Protein AF-L7ZWC0-F1 (afdb_monomer_lite)

Foldseek 3Di:
DDDPPPDPDPPPDPPPPPPPQCQDLVNNQVVLVVVVCVVCVVVLVVLLVVLQVPDDVVQVVVCVVVVQDDVSCCVVPSVLSCLVSVLVVVLVCLLCVLVDDDSCCPRHLCDDVNSNPGLVSVLCCCVPVVVNNVVSVVSVVVSVVVSVVSSVVSNVVSVVVSVVVVSD

Structure (mmCIF, N/CA/C/O backbone):
data_AF-L7ZWC0-F1
#
_entry.id   AF-L7ZWC0-F1
#
loop_
_atom_site.group_PDB
_atom_site.id
_atom_site.type_symbol
_atom_site.label_atom_id
_atom_site.label_alt_id
_atom_site.label_comp_id
_atom_site.label_asym_id
_atom_site.label_entity_id
_atom_site.label_seq_id
_atom_site.pdbx_PDB_ins_code
_atom_site.Cartn_x
_atom_site.Cartn_y
_atom_site.Cartn_z
_atom_site.occupancy
_atom_site.B_iso_or_equiv
_atom_site.auth_seq_id
_atom_site.auth_comp_id
_atom_site.auth_asym_id
_atom_site.auth_atom_id
_atom_site.pdbx_PDB_model_num
ATOM 1 N N . MET A 1 1 ? 45.511 -43.272 -26.859 1.00 45.94 1 MET A N 1
ATOM 2 C CA . MET A 1 1 ? 45.514 -43.231 -25.385 1.00 45.94 1 MET A CA 1
ATOM 3 C C . MET A 1 1 ? 44.633 -42.045 -24.995 1.00 45.94 1 MET A C 1
ATOM 5 O O . MET A 1 1 ? 45.103 -40.927 -25.034 1.00 45.94 1 MET A O 1
ATOM 9 N N . LEU A 1 2 ? 43.333 -42.324 -24.818 1.00 49.31 2 LEU A N 1
ATOM 10 C CA . LEU A 1 2 ? 42.259 -41.538 -24.176 1.00 49.31 2 LEU A CA 1
ATOM 11 C C . LEU A 1 2 ? 42.165 -40.012 -24.432 1.00 49.31 2 LEU A C 1
ATOM 13 O O . LEU A 1 2 ? 42.632 -39.216 -23.623 1.00 49.31 2 LEU A O 1
ATOM 17 N N . ASP A 1 3 ? 41.422 -39.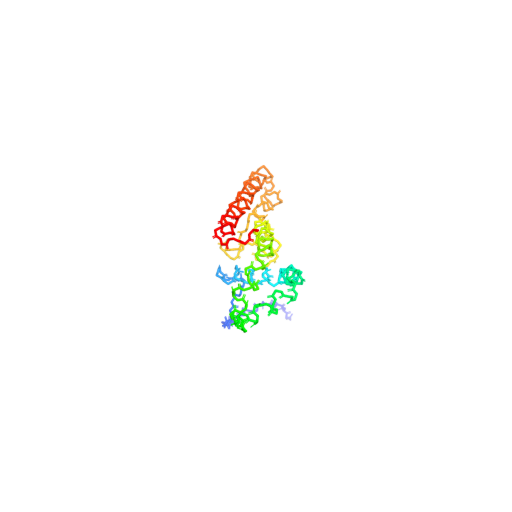625 -25.478 1.00 52.34 3 ASP A N 1
ATOM 18 C CA . ASP A 1 3 ? 40.768 -38.308 -25.572 1.00 52.34 3 ASP A CA 1
ATOM 19 C C . ASP A 1 3 ? 39.573 -38.259 -24.606 1.00 52.34 3 ASP A C 1
ATOM 21 O O . ASP A 1 3 ? 38.519 -38.854 -24.845 1.00 52.34 3 ASP A O 1
ATOM 25 N N . GLY A 1 4 ? 39.744 -37.557 -23.487 1.00 59.38 4 GLY A N 1
ATOM 26 C CA . GLY A 1 4 ? 38.709 -37.310 -22.483 1.00 59.38 4 GLY A CA 1
ATOM 27 C C . GLY A 1 4 ? 37.759 -36.183 -22.885 1.00 59.38 4 GLY A C 1
ATOM 28 O O . GLY A 1 4 ? 37.681 -35.166 -22.200 1.00 59.38 4 GLY A O 1
ATOM 29 N N . HIS A 1 5 ? 37.027 -36.345 -23.988 1.00 58.81 5 HIS A N 1
ATOM 30 C CA . HIS A 1 5 ? 35.880 -35.491 -24.296 1.00 58.81 5 HIS A CA 1
ATOM 31 C C . HIS A 1 5 ? 34.709 -35.850 -23.374 1.00 58.81 5 HIS A C 1
ATOM 33 O O . HIS A 1 5 ? 33.893 -36.714 -23.692 1.00 58.81 5 HIS A O 1
ATOM 39 N N . ILE A 1 6 ? 34.615 -35.166 -22.232 1.00 62.78 6 ILE A N 1
ATOM 40 C CA . ILE A 1 6 ? 33.418 -35.173 -21.387 1.00 62.78 6 ILE A CA 1
ATOM 41 C C . ILE A 1 6 ? 32.314 -34.453 -22.169 1.00 62.78 6 ILE A C 1
ATOM 43 O O . ILE A 1 6 ? 32.223 -33.226 -22.167 1.00 62.78 6 ILE A O 1
ATOM 47 N N . ARG A 1 7 ? 31.494 -35.213 -22.898 1.00 62.50 7 ARG A N 1
ATOM 48 C CA . ARG A 1 7 ? 30.218 -34.705 -23.407 1.00 62.50 7 ARG A CA 1
ATOM 49 C C . ARG A 1 7 ? 29.280 -34.606 -22.201 1.00 62.50 7 ARG A C 1
ATOM 51 O O . ARG A 1 7 ? 29.135 -35.614 -21.512 1.00 62.50 7 ARG A O 1
ATOM 58 N N . PRO A 1 8 ? 28.664 -33.449 -21.908 1.00 58.84 8 PRO A N 1
ATOM 59 C CA . PRO A 1 8 ? 27.630 -33.403 -20.887 1.00 58.84 8 PRO A CA 1
ATOM 60 C C . PRO A 1 8 ? 26.494 -34.318 -21.342 1.00 58.84 8 PRO A C 1
ATOM 62 O O . PRO A 1 8 ? 25.958 -34.163 -22.441 1.00 58.84 8 PRO A O 1
ATOM 65 N N . GLU A 1 9 ? 26.182 -35.318 -20.529 1.00 62.06 9 GLU A N 1
ATOM 66 C CA . GLU A 1 9 ? 25.083 -36.227 -20.818 1.00 62.06 9 GLU A CA 1
ATOM 67 C C . GLU A 1 9 ? 23.778 -35.421 -20.776 1.00 62.06 9 GLU A C 1
ATOM 69 O O . GLU A 1 9 ? 23.578 -34.637 -19.840 1.00 62.06 9 GLU A O 1
ATOM 74 N N . PRO A 1 10 ? 22.892 -35.540 -21.781 1.00 53.34 10 PRO A N 1
ATOM 75 C CA . PRO A 1 10 ? 21.599 -34.888 -21.712 1.00 53.34 10 PRO A CA 1
ATOM 76 C C . PRO A 1 10 ? 20.858 -35.486 -20.518 1.00 53.34 10 PRO A C 1
ATOM 78 O O . PRO A 1 10 ? 20.607 -36.689 -20.475 1.00 53.34 10 PRO A O 1
ATOM 81 N N . ILE A 1 11 ? 20.527 -34.648 -19.537 1.00 63.44 11 ILE A N 1
ATOM 82 C CA . ILE A 1 11 ? 19.672 -35.008 -18.402 1.00 63.44 11 ILE A CA 1
ATOM 83 C C . ILE A 1 11 ? 18.266 -35.278 -18.950 1.00 63.44 11 ILE A C 1
ATOM 85 O O . ILE A 1 11 ? 17.388 -34.416 -18.970 1.00 63.44 11 ILE A O 1
ATOM 89 N N . VAL A 1 12 ? 18.074 -36.482 -19.482 1.00 58.91 12 VAL A N 1
ATOM 90 C CA . VAL A 1 12 ? 16.787 -36.990 -19.936 1.00 58.91 12 VAL A CA 1
ATOM 91 C C . VAL A 1 12 ? 15.932 -37.221 -18.695 1.00 58.91 12 VAL A C 1
ATOM 93 O O . VAL A 1 12 ? 16.224 -38.088 -17.877 1.00 58.91 12 VAL A O 1
ATOM 96 N N . GLY A 1 13 ? 14.847 -36.455 -18.574 1.00 51.81 13 GLY A N 1
ATOM 97 C CA . GLY A 1 13 ? 13.692 -36.879 -17.785 1.00 51.81 13 GLY A CA 1
ATOM 98 C C . GLY A 1 13 ? 13.597 -36.382 -16.344 1.00 51.81 13 GLY A C 1
ATOM 99 O O . GLY A 1 13 ? 13.128 -37.129 -15.492 1.00 51.81 13 GLY A O 1
ATOM 100 N N . GLN A 1 14 ? 13.901 -35.114 -16.054 1.00 55.41 14 GLN A N 1
ATOM 101 C CA . GLN A 1 14 ? 13.275 -34.476 -14.890 1.00 55.41 14 GLN A CA 1
ATOM 102 C C . GLN A 1 14 ? 11.892 -33.957 -15.296 1.00 55.41 14 GLN A C 1
ATOM 104 O O . GLN A 1 14 ? 11.687 -32.766 -15.512 1.00 55.41 14 GLN A O 1
ATOM 109 N N . HIS A 1 15 ? 10.913 -34.861 -15.392 1.00 51.81 15 HIS A N 1
ATOM 110 C CA . HIS A 1 15 ? 9.510 -34.471 -15.263 1.00 51.81 15 HIS A CA 1
ATOM 111 C C . HIS A 1 15 ? 9.322 -34.045 -13.801 1.00 51.81 15 HIS A C 1
ATOM 113 O O . HIS A 1 15 ? 8.852 -34.802 -12.952 1.00 51.81 15 HIS A O 1
ATOM 119 N N . ARG A 1 16 ? 9.821 -32.850 -13.462 1.00 57.97 16 ARG A N 1
ATOM 120 C CA . ARG A 1 16 ? 9.530 -32.213 -12.190 1.00 57.97 16 ARG A CA 1
ATOM 121 C C . ARG A 1 16 ? 8.029 -31.958 -12.217 1.00 57.97 16 ARG A C 1
ATOM 123 O O . ARG A 1 16 ? 7.577 -30.956 -12.749 1.00 57.97 16 ARG A O 1
ATOM 130 N N . ILE A 1 17 ? 7.269 -32.834 -11.569 1.00 59.81 17 ILE A N 1
ATOM 131 C CA . ILE A 1 17 ? 6.029 -32.473 -10.866 1.00 59.81 17 ILE A CA 1
ATOM 132 C C . ILE A 1 17 ? 6.382 -31.498 -9.727 1.00 59.81 17 ILE A C 1
ATOM 134 O O . ILE A 1 17 ? 6.128 -31.733 -8.552 1.00 59.81 17 ILE A O 1
ATOM 138 N N . GLY A 1 18 ? 7.086 -30.426 -10.077 1.00 68.25 18 GLY A N 1
ATOM 139 C CA . GLY A 1 18 ? 7.444 -29.315 -9.231 1.00 68.25 18 GLY A CA 1
ATOM 140 C C . GLY A 1 18 ? 6.614 -28.153 -9.722 1.00 68.25 18 GLY A C 1
ATOM 141 O O . GLY A 1 18 ? 6.692 -27.787 -10.891 1.00 68.25 18 GLY A O 1
ATOM 142 N N . ILE A 1 19 ? 5.784 -27.618 -8.837 1.00 80.50 19 ILE A N 1
ATOM 143 C CA . ILE A 1 19 ? 5.064 -26.379 -9.097 1.00 80.50 19 ILE A CA 1
ATOM 144 C C . ILE A 1 19 ? 6.115 -25.309 -9.399 1.00 80.50 19 ILE A C 1
ATOM 146 O O . ILE A 1 19 ? 6.977 -25.037 -8.561 1.00 80.50 19 ILE A O 1
ATOM 150 N N . ASP A 1 20 ? 6.068 -24.743 -10.603 1.00 86.88 20 ASP A N 1
ATOM 151 C CA . ASP A 1 20 ? 6.947 -23.643 -10.977 1.00 86.88 20 ASP A CA 1
ATOM 152 C C . ASP A 1 20 ? 6.372 -22.326 -10.445 1.00 86.88 20 ASP A C 1
ATOM 154 O O . ASP A 1 20 ? 5.512 -21.688 -11.055 1.00 86.88 20 ASP A O 1
ATOM 158 N N . TRP A 1 21 ? 6.817 -21.963 -9.244 1.00 86.88 21 TRP A N 1
ATOM 159 C CA . TRP A 1 21 ? 6.326 -20.808 -8.497 1.00 86.88 21 TRP A CA 1
ATOM 160 C C . TRP A 1 21 ? 6.627 -19.466 -9.169 1.00 86.88 21 TRP A C 1
ATOM 162 O O . TRP A 1 21 ? 5.859 -18.526 -8.987 1.00 86.88 21 TRP A O 1
ATOM 172 N N . LEU A 1 22 ? 7.728 -19.371 -9.923 1.00 89.00 22 LEU A N 1
ATOM 173 C CA . LEU A 1 22 ? 8.187 -18.125 -10.552 1.00 89.00 22 LEU A CA 1
ATOM 174 C C . LEU A 1 22 ? 8.125 -18.168 -12.082 1.00 89.00 22 LEU A C 1
ATOM 176 O O . LEU A 1 22 ? 8.073 -17.114 -12.700 1.00 89.00 22 LEU A O 1
ATOM 180 N N . GLY A 1 23 ? 8.100 -19.350 -12.698 1.00 87.75 23 GLY A N 1
ATOM 181 C CA . GLY A 1 23 ? 7.947 -19.524 -14.145 1.00 87.75 23 GLY A CA 1
ATOM 182 C C . GLY A 1 23 ? 6.500 -19.686 -14.617 1.00 87.75 23 GLY A C 1
ATOM 183 O O . GLY A 1 23 ? 6.269 -19.862 -15.810 1.00 87.75 23 GLY A O 1
ATOM 184 N N . SER A 1 24 ? 5.510 -19.581 -13.721 1.00 90.38 24 SER A N 1
ATOM 185 C CA . SER A 1 24 ? 4.086 -19.534 -14.082 1.00 90.38 24 SER A CA 1
ATOM 186 C C . SER A 1 24 ? 3.538 -18.097 -14.072 1.00 90.38 24 SER A C 1
ATOM 188 O O . SER A 1 24 ? 3.678 -17.415 -13.053 1.00 90.38 24 SER A O 1
ATOM 190 N N . PRO A 1 25 ? 2.836 -17.642 -15.133 1.00 91.38 25 PRO A N 1
ATOM 191 C CA . PRO A 1 25 ? 2.275 -16.285 -15.218 1.00 91.38 25 PRO A CA 1
ATOM 192 C C . PRO A 1 25 ? 1.164 -16.027 -14.197 1.00 91.38 25 PRO A C 1
ATOM 194 O O . PRO A 1 25 ? 0.797 -14.884 -13.948 1.00 91.38 25 PRO A O 1
ATOM 197 N N . ILE A 1 26 ? 0.636 -17.081 -13.574 1.00 91.44 26 ILE A N 1
ATOM 198 C CA . ILE A 1 26 ? -0.375 -16.972 -12.520 1.00 91.44 26 ILE A CA 1
ATOM 199 C C . ILE A 1 26 ? 0.284 -17.003 -11.140 1.00 91.44 26 ILE A C 1
ATOM 201 O O . ILE A 1 26 ? -0.086 -16.229 -10.259 1.00 91.44 26 ILE A O 1
ATOM 205 N N . LEU A 1 27 ? 1.261 -17.890 -10.927 1.00 93.44 27 LEU A N 1
ATOM 206 C CA . LEU A 1 27 ? 1.855 -18.076 -9.600 1.00 93.44 27 LEU A CA 1
ATOM 207 C C . LEU A 1 27 ? 2.877 -16.991 -9.263 1.00 93.44 27 LEU A C 1
ATOM 209 O O . LEU A 1 27 ? 2.895 -16.526 -8.127 1.00 93.44 27 LEU A O 1
ATOM 213 N N . ALA A 1 28 ? 3.663 -16.533 -10.237 1.00 94.12 28 ALA A N 1
ATOM 214 C CA . ALA A 1 28 ? 4.675 -15.503 -10.033 1.00 94.12 28 ALA A CA 1
ATOM 215 C C . ALA A 1 28 ? 4.111 -14.206 -9.408 1.00 94.12 28 ALA A C 1
ATOM 217 O O . ALA A 1 28 ? 4.619 -13.785 -8.362 1.00 94.12 28 ALA A O 1
ATOM 218 N N . PRO A 1 29 ? 3.032 -13.588 -9.941 1.00 93.75 29 PRO A N 1
ATOM 219 C CA . PRO A 1 29 ? 2.452 -12.400 -9.315 1.00 93.75 29 PRO A CA 1
ATOM 220 C C . PRO A 1 29 ? 1.833 -12.692 -7.942 1.00 93.75 29 PRO A C 1
ATOM 222 O O . PRO A 1 29 ? 1.908 -11.842 -7.056 1.00 93.75 29 PRO A O 1
ATOM 225 N N . LEU A 1 30 ? 1.274 -13.887 -7.717 1.00 95.31 30 LEU A N 1
ATOM 226 C CA . LEU A 1 30 ? 0.731 -14.277 -6.409 1.00 95.31 30 LEU A CA 1
ATOM 227 C C . LEU A 1 30 ? 1.823 -14.414 -5.346 1.00 95.31 30 LEU A C 1
ATOM 229 O O . LEU A 1 30 ? 1.642 -13.961 -4.217 1.00 95.31 30 LEU A O 1
ATOM 233 N N . VAL A 1 31 ? 2.965 -15.001 -5.704 1.00 95.19 31 VAL A N 1
ATOM 234 C CA . VAL A 1 31 ? 4.126 -15.109 -4.814 1.00 95.19 31 VAL A CA 1
ATOM 235 C C . VAL A 1 31 ? 4.617 -13.712 -4.436 1.00 95.19 31 VAL A C 1
ATOM 237 O O . VAL A 1 31 ? 4.793 -13.433 -3.249 1.00 95.19 31 VAL A O 1
ATOM 240 N N . ILE A 1 32 ? 4.748 -12.803 -5.412 1.00 94.88 32 ILE A N 1
ATOM 241 C CA . ILE A 1 32 ? 5.101 -11.394 -5.169 1.00 94.88 32 ILE A CA 1
ATOM 242 C C . ILE A 1 32 ? 4.082 -10.715 -4.251 1.00 94.88 32 ILE A C 1
ATOM 244 O O . ILE A 1 32 ? 4.476 -10.086 -3.269 1.00 94.88 32 ILE A O 1
ATOM 248 N N . ALA A 1 33 ? 2.784 -10.877 -4.509 1.00 94.19 33 ALA A N 1
ATOM 249 C CA . ALA A 1 33 ? 1.733 -10.313 -3.667 1.00 94.19 33 ALA A CA 1
ATOM 250 C C . ALA A 1 33 ? 1.810 -10.828 -2.219 1.00 94.19 33 ALA A C 1
ATOM 252 O O . ALA A 1 33 ? 1.682 -10.041 -1.280 1.00 94.19 33 ALA A O 1
ATOM 253 N N . LEU A 1 34 ? 2.082 -12.122 -2.021 1.00 95.50 34 LEU A N 1
ATOM 254 C CA . LEU A 1 34 ? 2.227 -12.716 -0.693 1.00 95.50 34 LEU A CA 1
ATOM 255 C C . LEU A 1 34 ? 3.460 -12.181 0.047 1.00 95.50 34 LEU A C 1
ATOM 257 O O . LEU A 1 34 ? 3.367 -11.852 1.229 1.00 95.50 34 LEU A O 1
ATOM 261 N N . MET A 1 35 ? 4.599 -12.039 -0.635 1.00 94.38 35 MET A N 1
ATOM 262 C CA . MET A 1 35 ? 5.790 -11.426 -0.035 1.00 94.38 35 MET A CA 1
ATOM 263 C C . MET A 1 35 ? 5.552 -9.968 0.335 1.00 94.38 35 MET A C 1
ATOM 265 O O . MET A 1 35 ? 6.005 -9.523 1.386 1.00 94.38 35 MET A O 1
ATOM 269 N N . MET A 1 36 ? 4.812 -9.230 -0.489 1.00 94.12 36 MET A N 1
ATOM 270 C CA . MET A 1 36 ? 4.435 -7.852 -0.188 1.00 94.12 36 MET A CA 1
ATOM 271 C C . MET A 1 36 ? 3.522 -7.780 1.036 1.00 94.12 36 MET A C 1
ATOM 273 O O . MET A 1 36 ? 3.780 -6.985 1.940 1.00 94.12 36 MET A O 1
ATOM 277 N N . ALA A 1 37 ? 2.509 -8.646 1.111 1.00 93.50 37 ALA A N 1
ATOM 278 C CA . ALA A 1 37 ? 1.640 -8.748 2.279 1.00 93.50 37 ALA A CA 1
ATOM 279 C C . ALA A 1 37 ? 2.451 -9.053 3.548 1.00 93.50 37 ALA A C 1
ATOM 281 O O . ALA A 1 37 ? 2.300 -8.365 4.555 1.00 93.50 37 ALA A O 1
ATOM 282 N N . TRP A 1 38 ? 3.374 -10.016 3.474 1.00 95.50 38 TRP A N 1
ATOM 283 C CA . TRP A 1 38 ? 4.286 -10.341 4.569 1.00 95.50 38 TRP A CA 1
ATOM 284 C C . TRP A 1 38 ? 5.180 -9.158 4.962 1.00 95.50 38 TRP A C 1
ATOM 286 O O . TRP A 1 38 ? 5.306 -8.845 6.142 1.00 95.50 38 TRP A O 1
ATOM 296 N N . LYS A 1 39 ? 5.761 -8.451 3.987 1.00 93.50 39 LYS A N 1
ATOM 297 C CA . LYS A 1 39 ? 6.642 -7.299 4.223 1.00 93.50 39 LYS A CA 1
ATOM 298 C C . LYS A 1 39 ? 5.943 -6.188 5.009 1.00 93.50 39 LYS A C 1
ATOM 300 O O . LYS A 1 39 ? 6.555 -5.580 5.883 1.00 93.50 39 LYS A O 1
ATOM 305 N N . PHE A 1 40 ? 4.673 -5.920 4.708 1.00 94.00 40 PHE A N 1
ATOM 306 C CA . PHE A 1 40 ? 3.929 -4.815 5.318 1.00 94.00 40 PHE A CA 1
ATOM 307 C C . PHE A 1 40 ? 3.086 -5.207 6.535 1.00 94.00 40 PHE A C 1
ATOM 309 O O . PHE A 1 40 ? 2.625 -4.314 7.249 1.00 94.00 40 PHE A O 1
ATOM 316 N N . VAL A 1 41 ? 2.922 -6.504 6.826 1.00 95.00 41 VAL A N 1
ATOM 317 C CA . VAL A 1 41 ? 2.054 -6.966 7.923 1.00 95.00 41 VAL A CA 1
ATOM 318 C C . VAL A 1 41 ? 2.442 -6.351 9.267 1.00 95.00 41 VAL A C 1
ATOM 320 O O . VAL A 1 41 ? 1.577 -5.851 9.978 1.00 95.00 41 VAL A O 1
ATOM 323 N N . GLY A 1 42 ? 3.739 -6.308 9.593 1.00 95.06 42 GLY A N 1
ATOM 324 C CA . GLY A 1 42 ? 4.219 -5.762 10.865 1.00 95.06 42 GLY A CA 1
ATOM 325 C C . GLY A 1 42 ? 3.995 -4.255 10.979 1.00 95.06 42 GLY A C 1
ATOM 326 O O . GLY A 1 42 ? 3.574 -3.765 12.022 1.00 95.06 42 GLY A O 1
ATOM 327 N N . TYR A 1 43 ? 4.208 -3.525 9.883 1.00 94.56 43 TYR A N 1
ATOM 328 C CA . TYR A 1 43 ? 3.990 -2.082 9.842 1.00 94.56 43 TYR A CA 1
ATOM 329 C C . TYR A 1 43 ? 2.513 -1.726 10.056 1.00 94.56 43 TYR A C 1
ATOM 331 O O . TYR A 1 43 ? 2.191 -0.897 10.905 1.00 94.56 43 TYR A O 1
ATOM 339 N N . TYR A 1 44 ? 1.601 -2.395 9.347 1.00 95.38 44 TYR A N 1
ATOM 340 C CA . TYR A 1 44 ? 0.169 -2.145 9.505 1.00 95.38 44 TYR A CA 1
ATOM 341 C C . TYR A 1 44 ? -0.377 -2.654 10.840 1.00 95.38 44 TYR A C 1
ATOM 343 O O . TYR A 1 44 ? -1.231 -1.993 11.426 1.00 95.38 44 TYR A O 1
ATOM 351 N N . ALA A 1 45 ? 0.144 -3.765 11.368 1.00 96.12 45 ALA A N 1
ATOM 352 C CA . ALA A 1 45 ? -0.223 -4.250 12.695 1.00 96.12 45 ALA A CA 1
ATOM 353 C C . ALA A 1 45 ? 0.075 -3.210 13.786 1.00 96.12 45 ALA A C 1
ATOM 355 O O . ALA A 1 45 ? -0.767 -2.997 14.653 1.00 96.12 45 ALA A O 1
ATOM 356 N N . LEU A 1 46 ? 1.216 -2.514 13.714 1.00 96.62 46 LEU A N 1
ATOM 357 C CA . LEU A 1 46 ? 1.549 -1.443 14.660 1.00 96.62 46 LEU A CA 1
ATOM 358 C C . LEU A 1 46 ? 0.595 -0.246 14.555 1.00 96.62 46 LEU A C 1
ATOM 360 O O . LEU A 1 46 ? 0.195 0.305 15.578 1.00 96.62 46 LEU A O 1
ATOM 364 N N . LEU A 1 47 ? 0.184 0.133 13.341 1.00 96.19 47 LEU A N 1
ATOM 365 C CA . LEU A 1 47 ? -0.795 1.210 13.146 1.00 96.19 47 LEU A CA 1
ATOM 366 C C . LEU A 1 47 ? -2.173 0.845 13.713 1.00 96.19 47 LEU A C 1
ATOM 368 O O . LEU A 1 47 ? -2.830 1.680 14.337 1.00 96.19 47 LEU A O 1
ATOM 372 N N . PHE A 1 48 ? -2.607 -0.404 13.532 1.00 96.12 48 PHE A N 1
ATOM 373 C CA . PHE A 1 48 ? -3.849 -0.889 14.132 1.00 96.12 48 PHE A CA 1
ATOM 374 C C . PHE A 1 48 ? -3.751 -1.031 15.649 1.00 96.12 48 PHE A C 1
ATOM 376 O O . PHE A 1 48 ? -4.709 -0.697 16.338 1.00 96.12 48 PHE A O 1
ATOM 383 N N . LEU A 1 49 ? -2.609 -1.478 16.177 1.00 96.38 49 LEU A N 1
ATOM 384 C CA . LEU A 1 49 ? -2.373 -1.556 17.617 1.00 96.38 49 LEU A CA 1
ATOM 385 C C . LEU A 1 49 ? -2.438 -0.169 18.261 1.00 96.38 49 LEU A C 1
ATOM 387 O O . LEU A 1 49 ? -3.165 0.009 19.230 1.00 96.38 49 LEU A O 1
ATOM 391 N N . SER A 1 50 ? -1.768 0.826 17.674 1.00 96.12 50 SER A N 1
ATOM 392 C CA . SER A 1 50 ? -1.852 2.215 18.137 1.00 96.12 50 SER A CA 1
ATOM 393 C C . SER A 1 50 ? -3.290 2.747 18.098 1.00 96.12 50 SER A C 1
ATOM 395 O O . SER A 1 50 ? -3.724 3.427 19.025 1.00 96.12 50 SER A O 1
ATOM 397 N N . GLY A 1 51 ? -4.061 2.385 17.066 1.00 94.69 51 GLY A N 1
ATOM 398 C CA . GLY A 1 51 ? -5.492 2.680 17.005 1.00 94.69 51 GLY A CA 1
ATOM 399 C C . GLY A 1 51 ? -6.284 2.038 18.140 1.00 94.69 51 GLY A C 1
ATOM 400 O O . GLY A 1 51 ? -7.068 2.710 18.802 1.00 94.69 51 GLY A O 1
ATOM 401 N N . LEU A 1 52 ? -6.055 0.750 18.397 1.00 95.00 52 LEU A N 1
ATOM 402 C CA . LEU A 1 52 ? -6.707 0.010 19.478 1.00 95.00 52 LEU A CA 1
ATOM 403 C C . LEU A 1 52 ? -6.393 0.604 20.855 1.00 95.00 52 LEU A C 1
ATOM 405 O O . LEU A 1 52 ? -7.295 0.704 21.682 1.00 95.00 52 LEU A O 1
ATOM 409 N N . GLU A 1 53 ? -5.144 1.008 21.089 1.00 95.00 53 GLU A N 1
ATOM 410 C CA . GLU A 1 53 ? -4.702 1.636 22.340 1.00 95.00 53 GLU A CA 1
ATOM 411 C C . GLU A 1 53 ? -5.331 3.015 22.567 1.00 95.00 53 GLU A C 1
ATOM 413 O O . GLU A 1 53 ? -5.499 3.428 23.713 1.00 95.00 53 GLU A O 1
ATOM 418 N N . SER A 1 54 ? -5.719 3.715 21.496 1.00 93.12 54 SER A N 1
ATOM 419 C CA . SER A 1 54 ? -6.399 5.012 21.593 1.00 93.12 54 SER A CA 1
ATOM 420 C C . SER A 1 54 ? -7.852 4.915 22.075 1.00 93.12 54 SER A C 1
ATOM 422 O O . SER A 1 54 ? -8.415 5.922 22.503 1.00 93.12 54 SER A O 1
ATOM 424 N N . ILE A 1 55 ? -8.462 3.722 22.032 1.00 93.44 55 ILE A N 1
ATOM 425 C CA . ILE A 1 55 ? -9.849 3.502 22.454 1.00 93.44 55 ILE A CA 1
ATOM 426 C C . ILE A 1 55 ? -9.908 3.413 23.990 1.00 93.44 55 ILE A C 1
ATOM 428 O O . ILE A 1 55 ? -9.358 2.463 24.558 1.00 93.44 55 ILE A O 1
ATOM 432 N N . PRO A 1 56 ? -10.599 4.343 24.681 1.00 94.12 56 PRO A N 1
ATOM 433 C CA . PRO A 1 56 ? -10.687 4.329 26.139 1.00 94.12 56 PRO A CA 1
ATOM 434 C C . PRO A 1 56 ? -11.383 3.067 26.660 1.00 94.12 56 PRO A C 1
ATOM 436 O O . PRO A 1 56 ? -12.321 2.550 26.042 1.00 94.12 56 PRO A O 1
ATOM 439 N N . LYS A 1 57 ? -10.948 2.568 27.822 1.00 92.94 57 LYS A N 1
ATOM 440 C CA . LYS A 1 57 ? -11.508 1.344 28.423 1.00 92.94 57 LYS A CA 1
ATOM 441 C C . LYS A 1 57 ? -12.978 1.515 28.805 1.00 92.94 57 LYS A C 1
ATOM 443 O O . LYS A 1 57 ? -13.753 0.573 28.675 1.00 92.94 57 LYS A O 1
ATOM 448 N N . GLU A 1 58 ? -13.367 2.725 29.180 1.00 94.69 58 GLU A N 1
ATOM 449 C CA . GLU A 1 58 ? -14.717 3.100 29.593 1.00 94.69 58 GLU A CA 1
ATOM 450 C C . GLU A 1 58 ? -15.738 2.865 28.469 1.00 94.69 58 GLU A C 1
ATOM 452 O O . GLU A 1 58 ? -16.872 2.473 28.731 1.00 94.69 58 GLU A O 1
ATOM 457 N N . VAL A 1 59 ? -15.336 3.028 27.200 1.00 93.31 59 VAL A N 1
ATOM 458 C CA . VAL A 1 59 ? -16.206 2.750 26.043 1.00 93.31 59 VAL A CA 1
ATOM 459 C C . VAL A 1 59 ? -16.541 1.264 25.956 1.00 93.31 59 VAL A C 1
ATOM 461 O O . VAL A 1 59 ? -17.657 0.877 25.611 1.00 93.31 59 VAL A O 1
ATOM 464 N N . TYR A 1 60 ? -15.577 0.415 26.297 1.00 93.38 60 TYR A N 1
ATOM 465 C CA . TYR A 1 60 ? -15.773 -1.023 26.307 1.00 93.38 60 TYR A CA 1
ATOM 466 C C . TYR A 1 60 ? -16.617 -1.505 27.483 1.00 93.38 60 TYR A C 1
ATOM 468 O O . TYR A 1 60 ? -17.424 -2.413 27.298 1.00 93.38 60 TYR A O 1
ATOM 476 N N . GLU A 1 61 ? -16.456 -0.894 28.655 1.00 92.12 61 GLU A N 1
ATOM 477 C CA . GLU A 1 61 ? -17.294 -1.162 29.825 1.00 92.12 61 GLU A CA 1
ATOM 478 C C . GLU A 1 61 ? -18.744 -0.731 29.567 1.00 92.12 61 GLU A C 1
ATOM 480 O O . GLU A 1 61 ? -19.666 -1.509 29.798 1.00 92.12 61 GLU A O 1
ATOM 485 N N . ALA A 1 62 ? -18.957 0.456 28.990 1.00 93.38 62 ALA A N 1
ATOM 486 C CA . ALA A 1 62 ? -20.284 0.927 28.594 1.00 93.38 62 ALA A CA 1
ATOM 487 C C . ALA A 1 62 ? -20.945 -0.009 27.567 1.00 93.38 62 ALA A C 1
ATOM 489 O O . ALA A 1 62 ? -22.099 -0.400 27.729 1.00 93.38 62 ALA A O 1
ATOM 490 N N . ALA A 1 63 ? -20.194 -0.446 26.553 1.00 92.50 63 ALA A N 1
ATOM 491 C CA . ALA A 1 63 ? -20.688 -1.405 25.570 1.00 92.50 63 ALA A CA 1
ATOM 492 C C . ALA A 1 63 ? -21.104 -2.744 26.207 1.00 92.50 63 ALA A C 1
ATOM 494 O O . ALA A 1 63 ? -22.091 -3.351 25.789 1.00 92.50 63 ALA A O 1
ATOM 495 N N . GLU A 1 64 ? -20.370 -3.213 27.216 1.00 92.56 64 GLU A N 1
ATOM 496 C CA . GLU A 1 64 ? -20.713 -4.427 27.956 1.00 92.56 64 GLU A CA 1
ATOM 497 C C . GLU A 1 64 ? -21.997 -4.250 28.781 1.00 92.56 64 GLU A C 1
ATOM 499 O O . GLU A 1 64 ? -22.858 -5.133 28.750 1.00 92.56 64 GLU A O 1
ATOM 504 N N . MET A 1 65 ? -22.185 -3.084 29.411 1.00 93.12 65 MET A N 1
ATOM 505 C CA . MET A 1 65 ? -23.432 -2.720 30.102 1.00 93.12 65 MET A CA 1
ATOM 506 C C . MET A 1 65 ? -24.641 -2.682 29.151 1.00 93.12 65 MET A C 1
ATOM 508 O O . MET A 1 65 ? -25.726 -3.127 29.524 1.00 93.12 65 MET A O 1
ATOM 512 N N . ASP A 1 66 ? -24.444 -2.257 27.899 1.00 92.56 66 ASP A N 1
ATOM 513 C CA . ASP A 1 66 ? -25.457 -2.276 26.829 1.00 92.56 66 ASP A CA 1
ATOM 514 C C . ASP A 1 66 ? -25.649 -3.672 26.182 1.00 92.56 66 ASP A C 1
ATOM 516 O O . ASP A 1 66 ? -26.357 -3.843 25.178 1.00 92.56 66 ASP A O 1
ATOM 520 N N . GLY A 1 67 ? -25.009 -4.713 26.725 1.00 91.12 67 GLY A N 1
ATOM 521 C CA . GLY A 1 67 ? -25.113 -6.090 26.239 1.00 91.12 67 GLY A CA 1
ATOM 522 C C . GLY A 1 67 ? -24.394 -6.334 24.906 1.00 91.12 67 GLY A C 1
ATOM 523 O O . GLY A 1 67 ? -24.764 -7.234 24.140 1.00 91.12 67 GLY A O 1
ATOM 524 N N . ALA A 1 68 ? -23.394 -5.523 24.560 1.00 91.56 68 ALA A N 1
ATOM 525 C CA . ALA A 1 68 ? -22.508 -5.752 23.425 1.00 91.56 68 ALA A CA 1
ATOM 526 C C . ALA A 1 68 ? -21.270 -6.554 23.868 1.00 91.56 68 ALA A C 1
ATOM 528 O O . ALA A 1 68 ? -20.224 -5.998 24.184 1.00 91.56 68 ALA A O 1
ATOM 529 N N . VAL A 1 69 ? -21.384 -7.888 23.852 1.00 90.81 69 VAL A N 1
ATOM 530 C CA . VAL A 1 69 ? -20.311 -8.825 24.244 1.00 90.81 69 VAL A CA 1
ATOM 531 C C . VAL A 1 69 ? -19.789 -9.660 23.065 1.00 90.81 69 VAL A C 1
ATOM 533 O O . VAL A 1 69 ? -20.476 -9.853 22.057 1.00 90.81 69 VAL A O 1
ATOM 536 N N . GLY A 1 70 ? -18.549 -10.152 23.171 1.00 91.69 70 GLY A N 1
ATOM 537 C CA . GLY A 1 70 ? -17.912 -11.012 22.163 1.00 91.69 70 GLY A CA 1
ATOM 538 C C . GLY A 1 70 ? -17.820 -10.360 20.778 1.00 91.69 70 GLY A C 1
ATOM 539 O O . GLY A 1 70 ? -17.376 -9.221 20.638 1.00 91.69 70 GLY A O 1
ATOM 540 N N . TRP A 1 71 ? -18.276 -11.064 19.738 1.00 93.94 71 TRP A N 1
ATOM 541 C CA . TRP A 1 71 ? -18.262 -10.555 18.360 1.00 93.94 71 TRP A CA 1
ATOM 542 C C . TRP A 1 71 ? -19.109 -9.295 18.164 1.00 93.94 71 TRP A C 1
ATOM 544 O O . TRP A 1 71 ? -18.759 -8.457 17.335 1.00 93.94 71 TRP A O 1
ATOM 554 N N . LYS A 1 72 ? -20.184 -9.109 18.944 1.00 92.25 72 LYS A N 1
ATOM 555 C CA . LYS A 1 72 ? -21.019 -7.904 18.843 1.00 92.25 72 LYS A CA 1
ATOM 556 C C . LYS A 1 72 ? -20.200 -6.649 19.158 1.00 92.25 72 LYS A C 1
ATOM 558 O O . LYS A 1 72 ? -20.299 -5.680 18.410 1.00 92.25 72 LYS A O 1
ATOM 563 N N . ARG A 1 73 ? -19.331 -6.709 20.176 1.00 92.94 73 ARG A N 1
ATOM 564 C CA . ARG A 1 73 ? -18.391 -5.637 20.547 1.00 92.94 73 ARG A CA 1
ATOM 565 C C . ARG A 1 73 ? -17.387 -5.339 19.436 1.00 92.94 73 ARG A C 1
ATOM 567 O O . ARG A 1 73 ? -17.165 -4.179 19.113 1.00 92.94 73 ARG A O 1
ATOM 574 N N . VAL A 1 74 ? -16.820 -6.372 18.812 1.00 92.69 74 VAL A N 1
ATOM 575 C CA . VAL A 1 74 ? -15.840 -6.193 17.727 1.00 92.69 74 VAL A CA 1
ATOM 576 C C . VAL A 1 74 ? -16.459 -5.438 16.550 1.00 92.69 74 VAL A C 1
ATOM 578 O O . VAL A 1 74 ? -15.911 -4.432 16.109 1.00 92.69 74 VAL A O 1
ATOM 581 N N . TRP A 1 75 ? -17.620 -5.889 16.070 1.00 91.88 75 TRP A N 1
ATOM 582 C CA . TRP A 1 75 ? -18.251 -5.323 14.875 1.00 91.88 75 TRP A CA 1
ATOM 583 C C . TRP A 1 75 ? -18.939 -3.974 15.106 1.00 91.88 75 TRP A C 1
ATOM 585 O O . TRP A 1 75 ? -18.952 -3.157 14.193 1.00 91.88 75 TRP A O 1
ATOM 595 N N . HIS A 1 76 ? -19.499 -3.730 16.296 1.00 90.81 76 HIS A N 1
ATOM 596 C CA . HIS A 1 76 ? -20.286 -2.516 16.568 1.00 90.81 76 HIS A CA 1
ATOM 597 C C . HIS A 1 76 ? -19.536 -1.448 17.368 1.00 90.81 76 HIS A C 1
ATOM 599 O O . HIS A 1 76 ? -20.006 -0.318 17.424 1.00 90.81 76 HIS A O 1
ATOM 605 N N . VAL A 1 77 ? -18.398 -1.780 17.985 1.00 92.31 77 VAL A N 1
ATOM 606 C CA . VAL A 1 77 ? -17.618 -0.839 18.805 1.00 92.31 77 VAL A CA 1
ATOM 607 C C . VAL A 1 77 ? -16.201 -0.725 18.262 1.00 92.31 77 VAL A C 1
ATOM 609 O O . VAL A 1 77 ? -15.816 0.326 17.762 1.00 92.31 77 VAL A O 1
ATOM 612 N N . THR A 1 78 ? -15.434 -1.817 18.279 1.00 92.56 78 THR A N 1
ATOM 613 C CA . THR A 1 78 ? -14.006 -1.774 17.932 1.00 92.56 78 THR A CA 1
ATOM 614 C C . THR A 1 78 ? -13.760 -1.386 16.473 1.00 92.56 78 THR A C 1
ATOM 616 O O . THR A 1 78 ? -12.966 -0.488 16.219 1.00 92.56 78 THR A O 1
ATOM 619 N N . ILE A 1 79 ? -14.423 -2.030 15.506 1.00 92.31 79 ILE A N 1
ATOM 620 C CA . ILE A 1 79 ? -14.209 -1.751 14.074 1.00 92.31 79 ILE A CA 1
ATOM 621 C C . ILE A 1 79 ? -14.599 -0.310 13.700 1.00 92.31 79 ILE A C 1
ATOM 623 O O . ILE A 1 79 ? -13.773 0.354 13.074 1.00 92.31 79 ILE A O 1
ATOM 627 N N . PRO A 1 80 ? -15.781 0.207 14.095 1.00 91.44 80 PRO A N 1
ATOM 628 C CA . PRO A 1 80 ? -16.135 1.607 13.868 1.00 91.44 80 PRO A CA 1
ATOM 629 C C . PRO A 1 80 ? -15.127 2.588 14.472 1.00 91.44 80 PRO A C 1
ATOM 631 O O . PRO A 1 80 ? -14.696 3.516 13.797 1.00 91.44 80 PRO A O 1
ATOM 634 N N . MET A 1 81 ? -14.680 2.357 15.711 1.00 91.62 81 MET A N 1
ATOM 635 C CA . MET A 1 81 ? -13.712 3.242 16.370 1.00 91.62 81 MET A CA 1
ATOM 636 C C . MET A 1 81 ? -12.299 3.153 15.786 1.00 91.62 81 MET A C 1
ATOM 638 O O . MET A 1 81 ? -11.530 4.103 15.890 1.00 91.62 81 MET A O 1
ATOM 642 N N . LEU A 1 82 ? -11.952 2.040 15.137 1.00 94.19 82 LEU A N 1
ATOM 643 C CA . LEU A 1 82 ? -10.692 1.881 14.405 1.00 94.19 82 LEU A CA 1
ATOM 644 C C . LEU A 1 82 ? -10.694 2.540 13.025 1.00 94.19 82 LEU A C 1
ATOM 646 O O . LEU A 1 82 ? -9.681 2.481 12.322 1.00 94.19 82 LEU A O 1
ATOM 650 N N . TYR A 1 83 ? -11.797 3.162 12.611 1.00 93.44 83 TYR A N 1
ATOM 651 C CA . TYR A 1 83 ? -11.903 3.804 11.309 1.00 93.44 83 TYR A CA 1
ATOM 652 C C . TYR A 1 83 ? -10.739 4.770 10.979 1.00 93.44 83 TYR A C 1
ATOM 654 O O . TYR A 1 83 ? -10.199 4.656 9.875 1.00 93.44 83 TYR A O 1
ATOM 662 N N . PRO A 1 84 ? -10.240 5.625 11.900 1.00 92.38 84 PRO A N 1
ATOM 663 C CA . PRO A 1 84 ? -9.077 6.479 11.630 1.00 92.38 84 PRO A CA 1
ATOM 664 C C . PRO A 1 84 ? -7.799 5.694 11.282 1.00 92.38 84 PRO A C 1
ATOM 666 O O . PRO A 1 84 ? -7.015 6.101 10.415 1.00 92.38 84 PRO A O 1
ATOM 669 N N . SER A 1 85 ? -7.597 4.530 11.908 1.00 95.06 85 SER A N 1
ATOM 670 C CA . SER A 1 85 ? -6.483 3.630 11.593 1.00 95.06 85 SER A CA 1
ATOM 671 C C . SER A 1 85 ? -6.669 2.966 10.233 1.00 95.06 85 SER A C 1
ATOM 673 O O . SER A 1 85 ? -5.730 2.951 9.439 1.00 95.06 85 SER A O 1
ATOM 675 N N . PHE A 1 86 ? -7.877 2.482 9.917 1.00 93.62 86 PHE A N 1
ATOM 676 C CA . PHE A 1 86 ? -8.190 1.942 8.588 1.00 93.62 86 PHE A CA 1
ATOM 677 C C . PHE A 1 86 ? -7.976 2.979 7.488 1.00 93.62 86 PHE A C 1
ATOM 679 O O . PHE A 1 86 ? -7.391 2.663 6.449 1.00 93.62 86 PHE A O 1
ATOM 686 N N . TYR A 1 87 ? -8.407 4.216 7.726 1.00 94.25 87 TYR A N 1
ATOM 687 C CA . TYR A 1 87 ? -8.201 5.330 6.815 1.00 94.25 87 TYR A CA 1
ATOM 688 C C . TYR A 1 87 ? -6.707 5.541 6.549 1.00 94.25 87 TYR A C 1
ATOM 690 O O . TYR A 1 87 ? -6.266 5.484 5.401 1.00 94.25 87 TYR A O 1
ATOM 698 N N . THR A 1 88 ? -5.907 5.678 7.609 1.00 94.50 88 THR A N 1
ATOM 699 C CA . THR A 1 88 ? -4.457 5.898 7.505 1.00 94.50 88 THR A CA 1
ATOM 700 C C . THR A 1 88 ? -3.757 4.754 6.771 1.00 94.50 88 THR A C 1
ATOM 702 O O . THR A 1 88 ? -3.021 4.990 5.811 1.00 94.50 88 THR A O 1
ATOM 705 N N . VAL A 1 89 ? -4.023 3.507 7.171 1.00 95.88 89 VAL A N 1
ATOM 706 C CA . VAL A 1 89 ? -3.440 2.308 6.550 1.00 95.88 89 VAL A CA 1
ATOM 707 C C . VAL A 1 89 ? -3.793 2.230 5.066 1.00 95.88 89 VAL A C 1
ATOM 709 O O . VAL A 1 89 ? -2.915 1.962 4.248 1.00 95.88 89 VAL A O 1
ATOM 712 N N . THR A 1 90 ? -5.045 2.511 4.696 1.00 95.25 90 THR A N 1
ATOM 713 C CA . THR A 1 90 ? -5.486 2.439 3.296 1.00 95.25 90 THR A CA 1
ATOM 714 C C . THR A 1 90 ? -4.784 3.481 2.431 1.00 95.25 90 THR A C 1
ATOM 716 O O . THR A 1 90 ? -4.297 3.148 1.353 1.00 95.25 90 THR A O 1
ATOM 719 N N . ILE A 1 91 ? -4.670 4.728 2.899 1.00 95.25 91 ILE A N 1
ATOM 720 C CA . ILE A 1 91 ? -3.976 5.787 2.152 1.00 95.25 91 ILE A CA 1
ATOM 721 C C . ILE A 1 91 ? -2.496 5.443 1.950 1.00 95.25 91 ILE A C 1
ATOM 723 O O . ILE A 1 91 ? -1.974 5.593 0.843 1.00 95.25 91 ILE A O 1
ATOM 727 N N . LEU A 1 92 ? -1.832 4.923 2.987 1.00 94.19 92 LEU A N 1
ATOM 728 C CA . LEU A 1 92 ? -0.442 4.475 2.896 1.00 94.19 92 LEU A CA 1
ATOM 729 C C . LEU A 1 92 ? -0.285 3.292 1.931 1.00 94.19 92 LEU A C 1
ATOM 731 O O . LEU A 1 92 ? 0.625 3.294 1.106 1.00 94.19 92 LEU A O 1
ATOM 735 N N . ALA A 1 93 ? -1.179 2.302 1.994 1.00 94.81 93 ALA A N 1
ATOM 736 C CA . ALA A 1 93 ? -1.154 1.140 1.108 1.00 94.81 93 ALA A CA 1
ATOM 737 C C . ALA A 1 93 ? -1.327 1.532 -0.367 1.00 94.81 93 ALA A C 1
ATOM 739 O O . ALA A 1 93 ? -0.551 1.096 -1.217 1.00 94.81 93 ALA A O 1
ATOM 740 N N . VAL A 1 94 ? -2.291 2.408 -0.669 1.00 94.75 94 VAL A N 1
ATOM 741 C CA . VAL A 1 94 ? -2.528 2.909 -2.033 1.00 94.75 94 VAL A CA 1
ATOM 742 C C . VAL A 1 94 ? -1.322 3.694 -2.549 1.00 94.75 94 VAL A C 1
ATOM 744 O O . VAL A 1 94 ? -0.931 3.520 -3.702 1.00 94.75 94 VAL A O 1
ATOM 747 N N . GLY A 1 95 ? -0.688 4.508 -1.700 1.00 92.56 95 GLY A N 1
ATOM 748 C CA . GLY A 1 95 ? 0.516 5.251 -2.080 1.00 92.56 95 GLY A CA 1
ATOM 749 C C . GLY A 1 95 ? 1.708 4.359 -2.437 1.00 92.56 95 GLY A C 1
ATOM 750 O O . GLY A 1 95 ? 2.517 4.726 -3.285 1.00 92.56 95 GLY A O 1
ATOM 751 N N . LEU A 1 96 ? 1.803 3.169 -1.838 1.00 91.25 96 LEU A N 1
ATOM 752 C CA . LEU A 1 96 ? 2.895 2.222 -2.081 1.00 91.25 96 LEU A CA 1
ATOM 753 C C . LEU A 1 96 ? 2.627 1.265 -3.255 1.00 91.25 96 LEU A C 1
ATOM 755 O O . LEU A 1 96 ? 3.575 0.717 -3.819 1.00 91.25 96 LEU A O 1
ATOM 759 N N . MET A 1 97 ? 1.365 1.075 -3.654 1.00 89.88 97 MET A N 1
ATOM 760 C CA . MET A 1 97 ? 0.951 0.084 -4.660 1.00 89.88 97 MET A CA 1
ATOM 761 C C . MET A 1 97 ? 1.615 0.277 -6.034 1.00 89.88 97 MET A C 1
ATOM 763 O O . MET A 1 97 ? 1.947 -0.697 -6.702 1.00 89.88 97 MET A O 1
ATOM 767 N N . PHE A 1 98 ? 1.850 1.521 -6.452 1.00 91.81 98 PHE A N 1
ATOM 768 C CA . PHE A 1 98 ? 2.492 1.846 -7.736 1.00 91.81 98 PHE A CA 1
ATOM 769 C C . PHE A 1 98 ? 4.022 1.991 -7.634 1.00 91.81 98 PHE A C 1
ATOM 771 O O . PHE A 1 98 ? 4.707 2.305 -8.611 1.00 91.81 98 PHE A O 1
ATOM 778 N N . GLY A 1 99 ? 4.574 1.768 -6.438 1.00 93.44 99 GLY A N 1
ATOM 779 C CA . GLY A 1 99 ? 6.004 1.832 -6.132 1.00 93.44 99 GLY A CA 1
ATOM 780 C C . GLY A 1 99 ? 6.721 0.482 -6.185 1.00 93.44 99 GLY A C 1
ATOM 781 O O . GLY A 1 99 ? 7.892 0.408 -5.825 1.00 93.44 99 GLY A O 1
ATOM 782 N N . ILE A 1 100 ? 6.039 -0.591 -6.592 1.00 94.56 100 ILE A N 1
ATOM 783 C CA . ILE A 1 100 ? 6.592 -1.950 -6.567 1.00 94.56 100 ILE A CA 1
ATOM 784 C C . ILE A 1 100 ? 7.652 -2.098 -7.660 1.00 94.56 100 ILE A C 1
ATOM 786 O O . ILE A 1 100 ? 7.346 -1.992 -8.848 1.00 94.56 100 ILE A O 1
ATOM 790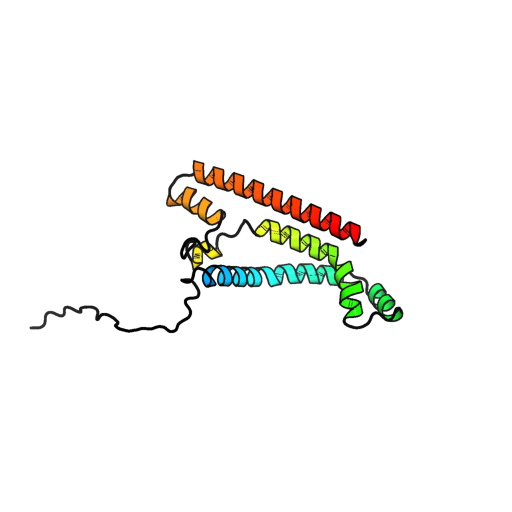 N N . PHE A 1 101 ? 8.890 -2.368 -7.252 1.00 95.38 101 PHE A N 1
ATOM 791 C CA . PHE A 1 101 ? 10.044 -2.501 -8.144 1.00 95.38 101 PHE A CA 1
ATOM 792 C C . PHE A 1 101 ? 10.898 -3.712 -7.781 1.00 95.38 101 PHE A C 1
ATOM 794 O O . PHE A 1 101 ? 11.085 -4.610 -8.599 1.00 95.38 101 PHE A O 1
ATOM 801 N N . THR A 1 102 ? 11.392 -3.738 -6.543 1.00 95.06 102 THR A N 1
ATOM 802 C CA . THR A 1 102 ? 12.425 -4.672 -6.093 1.00 95.06 102 THR A CA 1
ATOM 803 C C . THR A 1 102 ? 12.008 -6.127 -6.252 1.00 95.06 102 THR A C 1
ATOM 805 O O . THR A 1 102 ? 12.791 -6.937 -6.736 1.00 95.06 102 THR A O 1
ATOM 808 N N . GLU A 1 103 ? 10.784 -6.476 -5.865 1.00 94.19 103 GLU A N 1
ATOM 809 C CA . GLU A 1 103 ? 10.320 -7.860 -5.845 1.00 94.19 103 GLU A CA 1
ATOM 810 C C . GLU A 1 103 ? 10.170 -8.430 -7.269 1.00 94.19 103 GLU A C 1
ATOM 812 O O . GLU A 1 103 ? 10.798 -9.454 -7.549 1.00 94.19 103 GLU A O 1
ATOM 817 N N . PRO A 1 104 ? 9.453 -7.775 -8.208 1.00 94.75 104 PRO A N 1
ATOM 818 C CA . PRO A 1 104 ? 9.449 -8.193 -9.607 1.00 94.75 104 PRO A CA 1
ATOM 819 C C . PRO A 1 104 ? 10.833 -8.232 -10.246 1.00 94.75 104 PRO A C 1
ATOM 821 O O . PRO A 1 104 ? 11.143 -9.202 -10.941 1.00 94.75 104 PRO A O 1
ATOM 824 N N . TYR A 1 105 ? 11.661 -7.211 -9.997 1.00 95.69 105 TYR A N 1
ATOM 825 C CA . TYR A 1 105 ? 12.995 -7.092 -10.583 1.00 95.69 105 TYR A CA 1
ATOM 826 C C . TYR A 1 105 ? 13.898 -8.257 -10.166 1.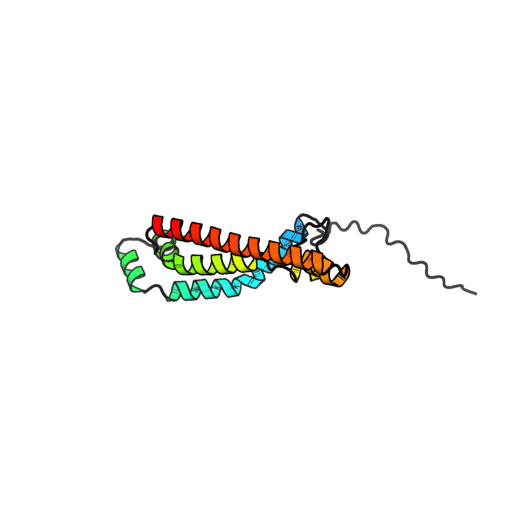00 95.69 105 TYR A C 1
ATOM 828 O O . TYR A 1 105 ? 14.424 -8.964 -11.020 1.00 95.69 105 TYR A O 1
ATOM 836 N N . VAL A 1 106 ? 14.023 -8.508 -8.859 1.00 94.38 106 VAL A N 1
ATOM 837 C CA . VAL A 1 106 ? 14.943 -9.520 -8.316 1.00 94.38 106 VAL A CA 1
ATOM 838 C C . VAL A 1 106 ? 14.474 -10.943 -8.609 1.00 94.38 106 VAL A C 1
ATOM 840 O O . VAL A 1 106 ? 15.299 -11.820 -8.851 1.00 94.38 106 VAL A O 1
ATOM 843 N N . LEU A 1 107 ? 13.166 -11.199 -8.557 1.00 93.00 107 LEU A N 1
ATOM 844 C CA . LEU A 1 107 ? 12.657 -12.572 -8.581 1.00 93.00 107 LEU A CA 1
ATOM 845 C C . LEU A 1 107 ? 12.310 -13.074 -9.973 1.00 93.00 107 LEU A C 1
ATOM 847 O O . LEU A 1 107 ? 12.355 -14.277 -10.214 1.00 93.00 107 LEU A O 1
ATOM 851 N N . THR A 1 108 ? 11.913 -12.174 -10.869 1.00 94.88 108 THR A N 1
ATOM 852 C CA . THR A 1 108 ? 11.307 -12.572 -12.147 1.00 94.88 108 THR A CA 1
ATOM 853 C C . THR A 1 108 ? 11.755 -11.736 -13.337 1.00 94.88 108 THR A C 1
ATOM 855 O O . THR A 1 108 ? 11.444 -12.094 -14.470 1.00 94.88 108 THR A O 1
ATOM 858 N N . GLY A 1 109 ? 12.424 -10.599 -13.112 1.00 93.19 109 GLY A N 1
ATOM 859 C CA . GLY A 1 109 ? 12.721 -9.628 -14.166 1.00 93.19 109 GLY A CA 1
ATOM 860 C C . GLY A 1 109 ? 11.471 -9.096 -14.882 1.00 93.19 109 GLY A C 1
ATOM 861 O O . GLY A 1 109 ? 11.565 -8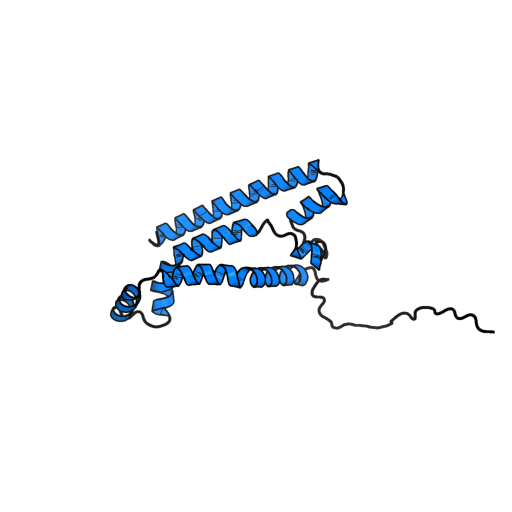.663 -16.025 1.00 93.19 109 GLY A O 1
ATOM 862 N N . GLY A 1 110 ? 10.290 -9.165 -14.251 1.00 92.38 110 GLY A N 1
ATOM 863 C CA . GLY A 1 110 ? 9.005 -8.796 -14.864 1.00 92.38 110 GLY A CA 1
ATOM 864 C C . GLY A 1 110 ? 8.270 -9.932 -15.586 1.00 92.38 110 GLY A C 1
ATOM 865 O O . GLY A 1 110 ? 7.190 -9.702 -16.129 1.00 92.38 110 GLY A O 1
ATOM 866 N N . GLY A 1 111 ? 8.829 -11.143 -15.612 1.00 91.56 111 GLY A N 1
ATOM 867 C CA . GLY A 1 111 ? 8.222 -12.318 -16.235 1.00 91.56 111 GLY A CA 1
ATOM 868 C C . GLY A 1 111 ? 7.433 -13.234 -15.283 1.00 91.56 111 GLY A C 1
ATOM 869 O O . GLY A 1 111 ? 7.285 -12.944 -14.097 1.00 91.56 111 GLY A O 1
ATOM 870 N N . PRO A 1 112 ? 6.946 -14.376 -15.795 1.00 91.81 112 PRO A N 1
ATOM 871 C CA . PRO A 1 112 ? 6.926 -14.770 -17.207 1.00 91.81 112 PRO A CA 1
ATOM 872 C C . PRO A 1 112 ? 5.827 -14.006 -17.964 1.00 91.81 112 PRO A C 1
ATOM 874 O O . PRO A 1 112 ? 4.880 -13.529 -17.352 1.00 91.81 112 PRO A O 1
ATOM 877 N N . GLU A 1 113 ? 5.952 -13.865 -19.286 1.00 91.31 113 GLU A N 1
ATOM 878 C CA . GLU A 1 113 ? 4.930 -13.219 -20.140 1.00 91.31 113 GLU A CA 1
ATOM 879 C C . GLU A 1 113 ? 4.466 -11.830 -19.652 1.00 91.31 113 GLU A C 1
ATOM 881 O O . GLU A 1 113 ? 3.288 -11.495 -19.729 1.00 91.31 113 GLU A O 1
ATOM 886 N N . TYR A 1 114 ? 5.382 -11.012 -19.124 1.00 92.38 114 TYR A N 1
ATOM 887 C CA . TYR A 1 114 ? 5.058 -9.706 -18.528 1.00 92.38 114 TYR A CA 1
ATOM 888 C C . TYR A 1 114 ? 4.113 -9.758 -17.304 1.00 92.38 114 TYR A C 1
ATOM 890 O O . TYR A 1 114 ? 3.639 -8.718 -16.850 1.00 92.38 114 TYR A O 1
ATOM 898 N N . ALA A 1 115 ? 3.850 -10.933 -16.722 1.00 93.50 115 ALA A N 1
ATOM 899 C CA . ALA A 1 115 ? 2.855 -11.108 -15.662 1.00 93.50 115 ALA A CA 1
ATOM 900 C C . ALA A 1 115 ? 3.183 -10.383 -14.346 1.00 93.50 115 ALA A C 1
ATOM 902 O O . ALA A 1 115 ? 2.280 -10.054 -13.579 1.00 93.50 115 ALA A O 1
ATOM 903 N N . THR A 1 116 ? 4.461 -10.127 -14.067 1.00 94.88 116 THR A N 1
ATOM 904 C CA . THR A 1 116 ? 4.908 -9.391 -12.873 1.00 94.88 116 THR A CA 1
ATOM 905 C C . THR A 1 116 ? 5.443 -8.007 -13.225 1.00 94.88 116 THR A C 1
ATOM 907 O O . THR A 1 116 ? 6.009 -7.317 -12.380 1.00 94.88 116 THR A O 1
ATOM 910 N N . HIS A 1 117 ? 5.272 -7.580 -14.474 1.00 95.12 117 HIS A N 1
ATOM 911 C CA . HIS A 1 117 ? 5.825 -6.336 -14.965 1.00 95.12 117 HIS A CA 1
ATOM 912 C C . HIS A 1 117 ? 5.119 -5.123 -14.347 1.00 95.12 117 HIS A C 1
ATOM 914 O O . HIS A 1 117 ? 3.906 -4.951 -14.475 1.00 95.12 117 HIS A O 1
ATOM 920 N N . THR A 1 118 ? 5.886 -4.257 -13.682 1.00 95.81 118 THR A N 1
ATOM 921 C CA . THR A 1 118 ? 5.367 -3.059 -13.010 1.00 95.81 118 THR A CA 1
ATOM 922 C C . THR A 1 118 ? 5.809 -1.776 -13.703 1.00 95.81 118 THR A C 1
ATOM 924 O O . THR A 1 118 ? 6.770 -1.749 -14.468 1.00 95.81 118 THR A O 1
ATOM 927 N N . TRP A 1 119 ? 5.133 -0.671 -13.379 1.00 95.06 119 TRP A N 1
ATOM 928 C CA . TRP A 1 119 ? 5.493 0.667 -13.856 1.00 95.06 119 TRP A CA 1
ATOM 929 C C . TRP A 1 119 ? 6.937 1.041 -13.520 1.00 95.06 119 TRP A C 1
ATOM 931 O O . TRP A 1 119 ? 7.648 1.564 -14.370 1.00 95.06 119 TRP A O 1
ATOM 941 N N . GLN A 1 120 ? 7.384 0.752 -12.296 1.00 96.75 120 GLN A N 1
ATOM 942 C CA . GLN A 1 120 ? 8.749 1.066 -11.873 1.00 96.75 120 GLN A CA 1
ATOM 943 C C . GLN A 1 120 ? 9.787 0.235 -12.623 1.00 96.75 120 GLN A C 1
ATOM 945 O O . GLN A 1 120 ? 10.852 0.745 -12.963 1.00 96.75 120 GLN A O 1
ATOM 950 N N . LEU A 1 121 ? 9.462 -1.027 -12.911 1.00 96.62 121 LEU A N 1
ATOM 951 C CA . LEU A 1 121 ? 10.324 -1.885 -13.709 1.00 96.62 121 LEU A CA 1
ATOM 952 C C . LEU A 1 121 ? 10.431 -1.374 -15.153 1.00 96.62 121 LEU A C 1
ATOM 954 O O . LEU A 1 121 ? 11.534 -1.287 -15.679 1.00 96.62 121 LEU A O 1
ATOM 958 N N . GLU A 1 122 ? 9.324 -0.938 -15.761 1.00 96.56 122 GLU A N 1
ATOM 959 C CA . GLU A 1 122 ? 9.352 -0.331 -17.099 1.00 96.56 122 GLU A CA 1
ATOM 960 C C . GLU A 1 122 ? 10.202 0.944 -17.132 1.00 96.56 122 GLU A C 1
ATOM 962 O O . GLU A 1 122 ? 11.015 1.129 -18.036 1.00 96.56 122 GLU A O 1
ATOM 967 N N . ILE A 1 123 ? 10.050 1.818 -16.131 1.00 97.31 123 ILE A N 1
ATOM 968 C CA . ILE A 1 123 ? 10.847 3.047 -16.013 1.00 97.31 123 ILE A CA 1
ATOM 969 C C . ILE A 1 123 ? 12.336 2.701 -15.932 1.00 97.31 123 ILE A C 1
ATOM 971 O O . ILE A 1 123 ? 13.141 3.310 -16.639 1.00 97.31 123 ILE A O 1
ATOM 975 N N . TYR A 1 124 ? 12.695 1.709 -15.112 1.00 96.50 124 TYR A N 1
ATOM 976 C CA . TYR A 1 124 ? 14.069 1.238 -14.977 1.00 96.50 124 TYR A CA 1
ATOM 977 C C . TYR A 1 124 ? 14.618 0.694 -16.302 1.00 96.50 124 TYR A C 1
ATOM 979 O O . TYR A 1 124 ? 15.648 1.173 -16.780 1.00 96.50 124 TYR A O 1
ATOM 987 N N . ASN A 1 125 ? 13.898 -0.233 -16.937 1.00 96.19 125 ASN A N 1
ATOM 988 C CA . ASN A 1 125 ? 14.309 -0.858 -18.195 1.00 96.19 125 ASN A CA 1
ATOM 989 C C . ASN A 1 125 ? 14.502 0.192 -19.297 1.00 96.19 125 ASN A C 1
ATOM 991 O O . ASN A 1 125 ? 15.466 0.153 -20.061 1.00 96.19 125 ASN A O 1
ATOM 995 N N . GLN A 1 126 ? 13.612 1.179 -19.377 1.00 97.31 126 GLN A N 1
ATOM 996 C CA . GLN A 1 126 ? 13.696 2.229 -20.388 1.00 97.31 126 GLN A CA 1
ATOM 997 C C . GLN A 1 126 ? 14.850 3.196 -20.123 1.00 97.31 126 GLN A C 1
ATOM 999 O O . GLN A 1 126 ? 15.587 3.528 -21.049 1.00 97.31 126 GLN A O 1
ATOM 1004 N N . ALA A 1 127 ? 15.038 3.630 -18.877 1.00 95.81 127 ALA A N 1
ATOM 1005 C CA . ALA A 1 127 ? 16.068 4.603 -18.533 1.00 95.81 127 ALA A CA 1
ATOM 1006 C C . ALA A 1 127 ? 17.486 4.009 -18.544 1.00 95.81 127 ALA A C 1
ATOM 1008 O O . ALA A 1 127 ? 18.411 4.678 -19.006 1.00 95.81 127 ALA A O 1
ATOM 1009 N N . PHE A 1 128 ? 17.657 2.775 -18.059 1.00 94.19 128 PHE A N 1
ATOM 1010 C CA . PHE A 1 128 ? 18.976 2.200 -17.777 1.00 94.19 128 PHE A CA 1
ATOM 1011 C C . PHE A 1 128 ? 19.381 1.056 -18.708 1.00 94.19 128 PHE A C 1
ATOM 1013 O O . PHE A 1 128 ? 20.562 0.955 -19.026 1.00 94.19 128 PHE A O 1
ATOM 1020 N N . GLU A 1 129 ? 18.448 0.231 -19.193 1.00 93.75 129 GLU A N 1
ATOM 1021 C CA . GLU A 1 129 ? 18.791 -0.855 -20.128 1.00 93.75 129 GLU A CA 1
ATOM 1022 C C . GLU A 1 129 ? 18.727 -0.384 -21.583 1.00 93.75 129 GLU A C 1
ATOM 1024 O O . GLU A 1 129 ? 19.652 -0.599 -22.363 1.00 93.75 129 GLU A O 1
ATOM 1029 N N . LYS A 1 130 ? 17.639 0.303 -21.951 1.00 95.25 130 LYS A N 1
ATOM 1030 C CA . LYS A 1 130 ? 17.399 0.797 -23.317 1.00 95.25 130 LYS A CA 1
ATOM 1031 C C . LYS A 1 130 ? 17.967 2.195 -23.570 1.00 95.25 130 LYS A C 1
ATOM 1033 O O . LYS A 1 130 ? 17.905 2.669 -24.702 1.00 95.25 130 LYS A O 1
ATOM 1038 N N . LEU A 1 131 ? 18.485 2.862 -22.533 1.00 96.12 131 LEU A N 1
ATOM 1039 C CA . LEU A 1 131 ? 19.026 4.231 -22.580 1.00 96.12 131 LEU A CA 1
ATOM 1040 C C . LEU A 1 131 ? 18.052 5.267 -23.181 1.00 96.12 131 LEU A C 1
ATOM 1042 O O . LEU A 1 131 ? 18.455 6.309 -23.696 1.00 96.12 131 LEU A O 1
ATOM 1046 N N . ASN A 1 132 ? 16.748 5.006 -23.085 1.00 96.44 132 ASN A N 1
ATOM 1047 C CA . ASN A 1 132 ? 15.671 5.879 -23.530 1.00 96.44 132 ASN A CA 1
ATOM 1048 C C . ASN A 1 132 ? 15.065 6.633 -22.337 1.00 96.44 132 ASN A C 1
ATOM 1050 O O . ASN A 1 132 ? 13.899 6.461 -21.965 1.00 96.44 132 ASN A O 1
ATOM 1054 N N . ALA A 1 133 ? 15.880 7.496 -21.729 1.00 93.69 133 ALA A N 1
ATOM 1055 C CA . ALA A 1 133 ? 15.490 8.270 -20.552 1.00 93.69 133 ALA A CA 1
ATOM 1056 C C . ALA A 1 133 ? 14.272 9.179 -20.807 1.00 93.69 133 ALA A C 1
ATOM 1058 O O . ALA A 1 133 ? 13.474 9.399 -19.897 1.00 93.69 133 ALA A O 1
ATOM 1059 N N . GLY A 1 134 ? 14.088 9.670 -22.040 1.00 96.56 134 GLY A N 1
ATOM 1060 C CA . GLY A 1 134 ? 12.927 10.483 -22.413 1.00 96.56 134 GLY A CA 1
ATOM 1061 C C . GLY A 1 134 ? 11.614 9.711 -22.272 1.00 96.56 134 GLY A C 1
ATOM 1062 O O . GLY A 1 134 ? 10.684 10.184 -21.617 1.00 96.56 134 GLY A O 1
ATOM 1063 N N . TYR A 1 135 ? 11.560 8.490 -22.811 1.00 97.25 135 TYR A N 1
ATOM 1064 C CA . TYR A 1 135 ? 10.392 7.625 -22.658 1.00 97.25 135 TYR A CA 1
ATOM 1065 C C . TYR A 1 135 ? 10.196 7.184 -21.201 1.00 97.25 135 TYR A C 1
ATOM 1067 O O . TYR A 1 135 ? 9.089 7.299 -20.676 1.00 97.25 135 TYR A O 1
ATOM 1075 N N . GLY A 1 136 ? 11.266 6.762 -20.514 1.00 96.88 136 GLY A N 1
ATOM 1076 C CA . GLY A 1 136 ? 11.194 6.373 -19.099 1.00 96.88 136 GLY A CA 1
ATOM 1077 C C . GLY A 1 136 ? 10.651 7.493 -18.201 1.00 96.88 136 GLY A C 1
ATOM 1078 O O . GLY A 1 136 ? 9.810 7.251 -17.337 1.00 96.88 136 GLY A O 1
ATOM 1079 N N . THR A 1 137 ? 11.043 8.742 -18.465 1.00 97.19 137 THR A N 1
ATOM 1080 C CA . THR A 1 137 ? 10.532 9.919 -17.7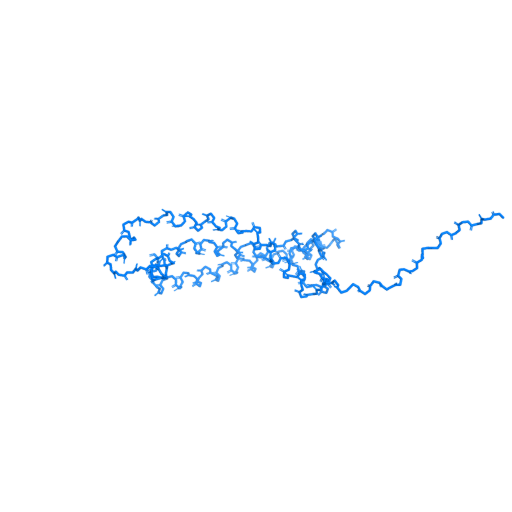44 1.00 97.19 137 THR A CA 1
ATOM 1081 C C . THR A 1 137 ? 9.046 10.158 -18.022 1.00 97.19 137 THR A C 1
ATOM 1083 O O . THR A 1 137 ? 8.292 10.453 -17.096 1.00 97.19 137 THR A O 1
ATOM 1086 N N . ALA A 1 138 ? 8.587 9.992 -19.268 1.00 97.69 138 ALA A N 1
ATOM 1087 C CA . ALA A 1 138 ? 7.167 10.116 -19.600 1.00 97.69 138 ALA A CA 1
ATOM 1088 C C . ALA A 1 138 ? 6.316 9.077 -18.848 1.00 97.69 138 ALA A C 1
ATOM 1090 O O . ALA A 1 138 ? 5.291 9.428 -18.259 1.00 97.69 138 ALA A O 1
ATOM 1091 N N . VAL A 1 139 ? 6.776 7.821 -18.791 1.00 97.56 139 VAL A N 1
ATOM 1092 C CA . VAL A 1 139 ? 6.123 6.758 -18.008 1.00 97.56 139 VAL A CA 1
ATOM 1093 C C . VAL A 1 139 ? 6.114 7.102 -16.515 1.00 97.56 139 VAL A C 1
ATOM 1095 O O . VAL A 1 139 ? 5.084 6.941 -15.863 1.00 97.56 139 VAL A O 1
ATOM 1098 N N . ALA A 1 140 ? 7.209 7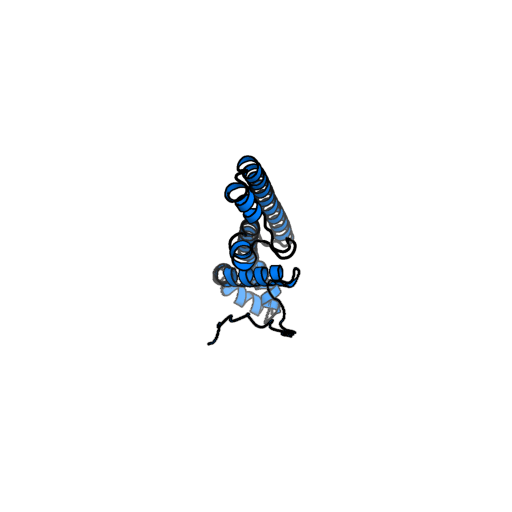.645 -15.972 1.00 97.25 140 ALA A N 1
ATOM 1099 C CA . ALA A 1 140 ? 7.288 8.062 -14.571 1.00 97.25 140 ALA A CA 1
ATOM 1100 C C . ALA A 1 140 ? 6.299 9.184 -14.214 1.00 97.25 140 ALA A C 1
ATOM 1102 O O . ALA A 1 140 ? 5.663 9.140 -13.155 1.00 97.25 140 ALA A O 1
ATOM 1103 N N . ILE A 1 141 ? 6.117 10.168 -15.101 1.00 97.94 141 ILE A N 1
ATOM 1104 C CA . ILE A 1 141 ? 5.128 11.239 -14.918 1.00 97.94 141 ILE A CA 1
ATOM 1105 C C . ILE A 1 141 ? 3.710 10.661 -14.916 1.00 97.94 141 ILE A C 1
ATOM 1107 O O . ILE A 1 141 ? 2.927 10.971 -14.017 1.00 97.94 141 ILE A O 1
ATOM 1111 N N . ILE A 1 142 ? 3.387 9.784 -15.871 1.00 97.75 142 ILE A N 1
ATOM 1112 C CA . ILE A 1 142 ? 2.075 9.123 -15.931 1.00 97.75 142 ILE A CA 1
ATOM 1113 C C . ILE A 1 142 ? 1.832 8.301 -14.661 1.00 97.75 142 ILE A C 1
ATOM 1115 O O . ILE A 1 142 ? 0.780 8.446 -14.039 1.00 97.75 142 ILE A O 1
ATOM 1119 N N . ASN A 1 143 ? 2.813 7.505 -14.227 1.00 96.88 143 ASN A N 1
ATOM 1120 C CA . ASN A 1 143 ? 2.723 6.722 -12.996 1.00 96.88 143 ASN A CA 1
ATOM 1121 C C . ASN A 1 143 ? 2.454 7.614 -11.771 1.00 96.88 143 ASN A C 1
ATOM 1123 O O . ASN A 1 143 ? 1.617 7.296 -10.926 1.00 96.88 143 ASN A O 1
ATOM 1127 N N . SER A 1 144 ? 3.113 8.774 -11.703 1.00 97.06 144 SER A N 1
ATOM 1128 C CA . SER A 1 144 ? 2.921 9.741 -10.618 1.00 97.06 144 SER A CA 1
ATOM 1129 C C . SER A 1 144 ? 1.494 10.295 -10.612 1.00 97.06 144 SER A C 1
ATOM 1131 O O . SER A 1 144 ? 0.839 10.296 -9.571 1.00 97.06 144 SER A O 1
ATOM 1133 N N . ILE A 1 145 ? 0.971 10.698 -11.775 1.00 97.88 145 ILE A N 1
ATOM 1134 C CA . ILE A 1 145 ? -0.412 11.182 -11.917 1.00 97.88 145 ILE A CA 1
ATOM 1135 C C . ILE A 1 145 ? -1.409 10.104 -11.481 1.00 97.88 145 ILE A C 1
ATOM 1137 O O . ILE A 1 145 ? -2.311 10.391 -10.695 1.00 97.88 145 ILE A O 1
ATOM 1141 N N . VAL A 1 146 ? -1.233 8.864 -11.944 1.00 97.12 146 VAL A N 1
ATOM 1142 C CA . VAL A 1 146 ? -2.101 7.731 -11.583 1.00 97.12 146 VAL A CA 1
ATOM 1143 C C . VAL A 1 146 ? -2.044 7.444 -10.082 1.00 97.12 146 VAL A C 1
ATOM 1145 O O . VAL A 1 146 ? -3.084 7.206 -9.465 1.00 97.12 146 VAL A O 1
ATOM 1148 N N . THR A 1 147 ? -0.862 7.532 -9.472 1.00 96.44 147 THR A N 1
ATOM 1149 C CA . THR A 1 147 ? -0.684 7.348 -8.026 1.00 96.44 147 THR A CA 1
ATOM 1150 C C . THR A 1 147 ? -1.453 8.410 -7.239 1.00 96.44 147 THR A C 1
ATOM 1152 O O . THR A 1 147 ? -2.269 8.072 -6.379 1.00 96.44 147 THR A O 1
ATOM 1155 N N . PHE A 1 148 ? -1.273 9.695 -7.563 1.00 96.56 148 PHE A N 1
ATOM 1156 C CA . PHE A 1 148 ? -1.986 10.783 -6.884 1.00 96.56 148 PHE A CA 1
ATOM 1157 C C . PHE A 1 148 ? -3.498 10.731 -7.118 1.00 96.56 148 PHE A C 1
ATOM 1159 O O . PHE A 1 148 ? -4.270 10.948 -6.182 1.00 96.56 148 PHE A O 1
ATOM 1166 N N . ALA A 1 149 ? -3.933 10.402 -8.337 1.00 97.56 149 ALA A N 1
ATOM 1167 C CA . ALA A 1 149 ? -5.345 10.222 -8.654 1.00 97.56 149 ALA A CA 1
ATOM 1168 C C . ALA A 1 149 ? -5.958 9.077 -7.836 1.00 97.56 149 ALA A C 1
ATOM 1170 O O . ALA A 1 149 ? -7.033 9.243 -7.262 1.00 97.56 149 ALA A O 1
ATOM 1171 N N . SER A 1 150 ? -5.252 7.950 -7.712 1.00 96.88 150 SER A N 1
ATOM 1172 C CA . SER A 1 150 ? -5.696 6.810 -6.906 1.00 96.88 150 SER A CA 1
ATOM 1173 C C . SER A 1 150 ? -5.836 7.197 -5.435 1.00 96.88 150 SER A C 1
ATOM 1175 O O . SER A 1 150 ? -6.896 6.985 -4.852 1.00 96.88 150 SER A O 1
ATOM 1177 N N . ILE A 1 151 ? -4.826 7.852 -4.850 1.00 96.75 151 ILE A N 1
ATOM 1178 C CA . ILE A 1 151 ? -4.898 8.354 -3.469 1.00 96.75 151 ILE A CA 1
ATOM 1179 C C . ILE A 1 151 ? -6.104 9.282 -3.294 1.00 96.75 151 ILE A C 1
ATOM 1181 O O . ILE A 1 151 ? -6.868 9.120 -2.345 1.00 96.75 151 ILE A O 1
ATOM 1185 N N . PHE A 1 152 ? -6.311 10.230 -4.211 1.00 97.12 152 PHE A N 1
ATOM 1186 C CA . PHE A 1 152 ? -7.434 11.165 -4.144 1.00 97.12 152 PHE A CA 1
ATOM 1187 C C . PHE A 1 152 ? -8.792 10.451 -4.183 1.00 97.12 152 PHE A C 1
ATOM 1189 O O . PHE A 1 152 ? -9.674 10.767 -3.381 1.00 97.12 152 PHE A O 1
ATOM 1196 N N . VAL A 1 153 ? -8.953 9.470 -5.078 1.00 97.19 153 VAL A N 1
ATOM 1197 C CA . VAL A 1 153 ? -10.176 8.664 -5.195 1.00 97.19 153 VAL A CA 1
ATOM 1198 C C . VAL A 1 153 ? -10.427 7.879 -3.911 1.00 97.19 153 VAL A C 1
ATOM 1200 O O . VAL A 1 153 ? -11.508 8.001 -3.338 1.00 97.19 153 VAL A O 1
ATOM 1203 N N . PHE A 1 154 ? -9.438 7.129 -3.416 1.00 96.31 154 PHE A N 1
ATOM 1204 C CA . PHE A 1 154 ? -9.582 6.354 -2.180 1.00 96.31 154 PHE A CA 1
ATOM 1205 C C . PHE A 1 154 ? -9.881 7.246 -0.978 1.00 96.31 154 PHE A C 1
ATOM 1207 O O . PHE A 1 154 ? -10.772 6.929 -0.193 1.00 96.31 154 PHE A O 1
ATOM 1214 N N . ARG A 1 155 ? -9.218 8.403 -0.877 1.00 95.38 155 ARG A N 1
ATOM 1215 C CA . ARG A 1 155 ? -9.491 9.392 0.167 1.00 95.38 155 ARG A CA 1
ATOM 1216 C C . ARG A 1 155 ? -10.945 9.847 0.139 1.00 95.38 155 ARG A C 1
ATOM 1218 O O . ARG A 1 155 ? -11.621 9.785 1.157 1.00 95.38 155 ARG A O 1
ATOM 1225 N N . LYS A 1 156 ? -11.449 10.244 -1.033 1.00 95.12 156 LYS A N 1
ATOM 1226 C CA . LYS A 1 156 ? -12.836 10.701 -1.201 1.00 95.12 156 LYS A CA 1
ATOM 1227 C C . LYS A 1 156 ? -13.866 9.608 -0.937 1.00 95.12 156 LYS A C 1
ATOM 1229 O O . LYS A 1 156 ? -14.921 9.894 -0.375 1.00 95.12 156 LYS A O 1
ATOM 1234 N N . VAL A 1 157 ? -13.578 8.376 -1.350 1.00 95.12 157 VAL A N 1
ATOM 1235 C CA . VAL A 1 157 ? -14.443 7.219 -1.091 1.00 95.12 157 VAL A CA 1
ATOM 1236 C C . VAL A 1 157 ? -14.527 6.942 0.405 1.00 95.12 157 VAL A C 1
ATOM 1238 O O . VAL A 1 157 ? -15.633 6.774 0.916 1.00 95.12 157 VAL A O 1
ATOM 1241 N N . LEU A 1 158 ? -13.387 6.941 1.101 1.00 92.75 158 LEU A N 1
ATOM 1242 C CA . LEU A 1 158 ? -13.342 6.728 2.542 1.00 92.75 158 LEU A CA 1
ATOM 1243 C C . LEU A 1 158 ? -14.038 7.867 3.288 1.00 92.75 158 LEU A C 1
ATOM 1245 O O . LEU A 1 158 ? -14.982 7.578 4.005 1.00 92.75 158 LEU A O 1
ATOM 1249 N N . GLU A 1 159 ? -13.689 9.138 3.045 1.00 91.12 159 GLU A N 1
ATOM 1250 C CA . GLU A 1 159 ? -14.372 10.310 3.637 1.00 91.12 159 GLU A CA 1
ATOM 1251 C C . GLU A 1 159 ? -15.903 10.183 3.509 1.00 91.12 159 GLU A C 1
ATOM 1253 O O . GLU A 1 159 ? -16.633 10.211 4.493 1.00 91.12 159 GLU A O 1
ATOM 1258 N N . LYS A 1 160 ? -16.410 9.923 2.296 1.00 90.69 160 LYS A N 1
ATOM 1259 C CA . LYS A 1 160 ? -17.856 9.774 2.067 1.00 90.69 160 LYS A CA 1
ATOM 1260 C C . LYS A 1 160 ? -18.464 8.588 2.824 1.00 90.69 160 LYS A C 1
ATOM 1262 O O . LYS A 1 160 ? -19.627 8.645 3.228 1.00 90.69 160 LYS A O 1
ATOM 1267 N N . TRP A 1 161 ? -17.726 7.491 2.955 1.00 87.06 161 TRP A N 1
ATOM 1268 C CA . TRP A 1 161 ? -18.186 6.301 3.661 1.00 87.06 161 TRP A CA 1
ATOM 1269 C C . TRP A 1 161 ? -18.178 6.494 5.182 1.00 87.06 161 TRP A C 1
ATOM 1271 O O . TRP A 1 161 ? -19.175 6.148 5.818 1.00 87.06 161 TRP A O 1
ATOM 1281 N N . GLY A 1 162 ? -17.126 7.103 5.735 1.00 86.75 162 GLY A N 1
ATOM 1282 C CA . GLY A 1 162 ? -17.023 7.484 7.145 1.00 86.75 162 GLY A CA 1
ATOM 1283 C C . GLY A 1 162 ? -18.127 8.456 7.551 1.00 86.75 162 GLY A C 1
ATOM 1284 O O . GLY A 1 162 ? -18.880 8.167 8.482 1.00 86.75 162 GLY A O 1
ATOM 1285 N N . GLY A 1 163 ? -18.337 9.522 6.772 1.00 84.62 163 GLY A N 1
ATOM 1286 C CA . GLY A 1 163 ? -19.413 10.486 7.010 1.00 84.62 163 GLY A CA 1
ATOM 1287 C C . GLY A 1 163 ? -20.819 9.876 6.942 1.00 84.62 163 GLY A C 1
ATOM 1288 O O . GLY A 1 163 ? -21.697 10.258 7.710 1.00 84.62 163 GLY A O 1
ATOM 1289 N N . LYS A 1 164 ? -21.052 8.866 6.087 1.00 83.12 164 LYS A N 1
ATOM 1290 C CA . LYS A 1 164 ? -22.347 8.155 6.035 1.00 83.12 164 LYS A CA 1
ATOM 1291 C C . LYS A 1 164 ? -22.629 7.340 7.304 1.00 83.12 164 LYS A C 1
ATOM 1293 O O . LYS A 1 164 ? -23.795 7.167 7.652 1.00 83.12 164 LYS A O 1
ATOM 1298 N N . HIS A 1 165 ? -21.595 6.813 7.955 1.00 82.06 165 HIS A N 1
ATOM 1299 C CA . HIS A 1 165 ? -21.739 5.982 9.153 1.00 82.06 165 HIS A CA 1
ATOM 1300 C C . HIS A 1 165 ? -21.501 6.757 10.459 1.00 82.06 165 HIS A C 1
ATOM 1302 O O . HIS A 1 165 ? -21.681 6.186 11.532 1.00 82.06 165 HIS A O 1
ATOM 1308 N N . GLY A 1 166 ? -21.157 8.049 10.375 1.00 77.25 166 GLY A N 1
ATOM 1309 C CA . GLY A 1 166 ? -20.900 8.905 11.535 1.00 77.25 166 GLY A CA 1
ATOM 1310 C C . GLY A 1 166 ? -19.608 8.547 12.271 1.00 77.25 166 GLY A C 1
ATOM 1311 O O . GLY A 1 166 ? -19.571 8.623 13.492 1.00 77.25 166 GLY A O 1
ATOM 1312 N N . TRP A 1 167 ? -18.584 8.091 11.545 1.00 74.94 167 TRP A N 1
ATOM 1313 C CA . TRP A 1 167 ? -17.294 7.656 12.110 1.00 74.94 167 TRP A CA 1
ATOM 1314 C C . TRP A 1 167 ? -16.201 8.733 12.024 1.00 74.94 167 TRP A C 1
ATOM 1316 O O . TRP A 1 167 ? -15.017 8.412 12.116 1.00 74.94 167 TRP A O 1
ATOM 1326 N N . GLU A 1 168 ? -16.600 9.984 11.783 1.00 57.53 168 GLU A N 1
ATOM 1327 C CA . GLU A 1 168 ? -15.721 11.162 11.711 1.00 57.53 168 GLU A CA 1
ATOM 1328 C C . GLU A 1 168 ? -15.542 11.831 13.076 1.00 57.53 168 GLU A C 1
ATOM 1330 O O . GLU A 1 168 ? -16.542 11.920 13.826 1.00 57.53 168 GLU A O 1
#

Sequence (168 aa):
MLDGHIRPEPIVGQHRIGIDWLGSPILAPLVIALMMAWKFVGYYALLFLSGLESIPKEVYEAAEMDGAVGWKRVWHVTIPMLYPSFYTVTILAVGLMFGIFTEPYVLTGGGPEYATHTWQLEIYNQAFEKLNAGYGTAVAIINSIVTFASIFVFRKVLEKWGGKHGWE

Secondary structure (DSSP, 8-state):
------PPPP-TT-------TTTSTTHHHHHHHHHHHHHHHHHHHHHHHHHHHHS-HHHHHHHHHTT--THHHIIIIIHHHTHHHHHHHHHHHHHHHTT--HHHHHHHTT-STTTT--HHHHHHIIIIIS--HHHHHHHHHHHHHHHHHHHHHHHHHHHHHHHHHT--

Radius of gyration: 24.89 Å; chains: 1; bounding box: 71×54×56 Å

pLDDT: mean 89.48, std 12.1, range [45.94, 97.94]